Protein AF-A0A1J3DDD1-F1 (afdb_monomer_lite)

Sequence (86 aa):
INLALRKLPKFKAFVGHSLSPESLLKGTIHVNSYSMDLLMDAYNQTKKNRISLTPFMDLTIPSVYDNTLCPPGYHVMNCFMQYTPY

Secondary structure (DSSP, 8-state):
-EEEESS----GGGTT-SS-HHHHTSSEEEES-S-HHHHHHHHHHHHTT---SS--EEEE-GGGT-GGGS-TT-EEEEEEE-S---

Foldseek 3Di:
DKDKFLDDDDDPVPPPDPDDPLVVQQDKDWFQPPDPVSVVQLQVCVVVVHHRPGWIKIKHWCCSVPVVVDPPSMTMMDIDIPSHHD

Structure (mmCIF, N/CA/C/O backbone):
data_AF-A0A1J3DDD1-F1
#
_entry.id   AF-A0A1J3DDD1-F1
#
loop_
_atom_site.group_PDB
_atom_site.id
_atom_site.type_symbol
_atom_site.label_atom_id
_atom_site.label_alt_id
_atom_site.label_comp_id
_atom_site.label_asym_id
_atom_site.label_entity_id
_atom_site.label_seq_id
_atom_site.pdbx_PDB_ins_code
_atom_site.Cartn_x
_atom_site.Cartn_y
_atom_site.Cartn_z
_atom_site.occupancy
_atom_site.B_iso_or_equiv
_atom_site.auth_seq_id
_atom_site.auth_comp_id
_atom_site.auth_asym_id
_atom_site.auth_atom_id
_atom_site.pdbx_PDB_model_num
ATOM 1 N N . ILE A 1 1 ? -6.700 -6.898 -5.962 1.00 90.19 1 ILE A N 1
ATOM 2 C CA . ILE A 1 1 ? -6.793 -7.893 -4.861 1.00 90.19 1 ILE A CA 1
ATOM 3 C C . ILE A 1 1 ? -7.253 -7.167 -3.608 1.00 90.19 1 ILE A C 1
ATOM 5 O O . ILE A 1 1 ? -6.811 -6.048 -3.402 1.00 90.19 1 ILE A O 1
ATOM 9 N N . ASN A 1 2 ? -8.108 -7.778 -2.789 1.00 93.31 2 ASN A N 1
ATOM 10 C CA . ASN A 1 2 ? -8.504 -7.221 -1.493 1.00 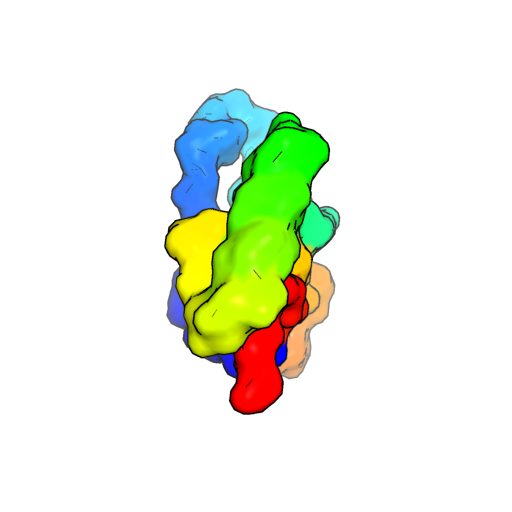93.31 2 ASN A CA 1
ATOM 11 C C . ASN A 1 2 ? -7.964 -8.123 -0.385 1.00 93.31 2 ASN A C 1
ATOM 13 O O . ASN A 1 2 ? -8.063 -9.346 -0.485 1.00 93.31 2 ASN A O 1
ATOM 17 N N . LEU A 1 3 ? -7.378 -7.526 0.647 1.00 95.00 3 LEU A N 1
ATOM 18 C CA . LEU A 1 3 ? -6.749 -8.227 1.758 1.00 95.00 3 LEU A CA 1
ATOM 19 C C . LEU A 1 3 ? -7.470 -7.898 3.063 1.00 95.00 3 LEU A C 1
ATOM 21 O O . LEU A 1 3 ? -7.706 -6.731 3.374 1.00 95.00 3 LEU A O 1
ATOM 25 N N . ALA A 1 4 ? -7.769 -8.931 3.848 1.00 96.31 4 ALA A N 1
ATOM 26 C CA . ALA A 1 4 ? -8.207 -8.777 5.228 1.00 96.31 4 ALA A CA 1
ATOM 27 C C . ALA A 1 4 ? -6.983 -8.632 6.140 1.00 96.31 4 ALA A C 1
ATOM 29 O O . ALA A 1 4 ? -6.077 -9.468 6.132 1.00 96.31 4 ALA A O 1
ATOM 30 N N . LEU A 1 5 ? -6.957 -7.573 6.941 1.00 95.50 5 LEU A N 1
ATOM 31 C CA . LEU A 1 5 ? -5.874 -7.258 7.861 1.00 95.50 5 LEU A CA 1
ATOM 32 C C . LEU A 1 5 ? -6.377 -7.313 9.303 1.00 95.50 5 LEU A C 1
ATOM 34 O O . LEU A 1 5 ? -7.431 -6.779 9.632 1.00 95.50 5 LEU A O 1
ATOM 38 N N . ARG A 1 6 ? -5.577 -7.902 10.194 1.00 94.94 6 ARG A N 1
ATOM 39 C CA . ARG A 1 6 ? -5.819 -7.864 11.649 1.00 94.94 6 ARG A CA 1
ATOM 40 C C . ARG A 1 6 ? -5.251 -6.605 12.312 1.00 94.94 6 ARG A C 1
ATOM 42 O O . ARG A 1 6 ? -5.574 -6.302 13.452 1.00 94.94 6 ARG A O 1
ATOM 49 N N . LYS A 1 7 ? -4.317 -5.922 11.646 1.00 93.50 7 LYS A N 1
ATOM 50 C CA . LYS A 1 7 ? -3.660 -4.699 12.128 1.00 93.50 7 LYS A CA 1
ATOM 51 C C . LYS A 1 7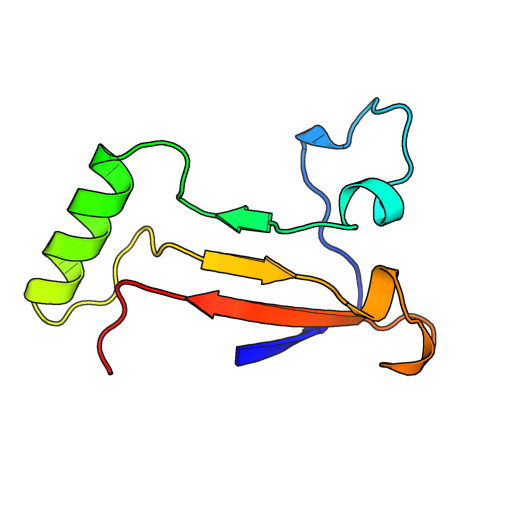 ? -3.289 -3.820 10.941 1.00 93.50 7 LYS A C 1
ATOM 53 O O . LYS A 1 7 ? -2.938 -4.341 9.884 1.00 93.50 7 LYS A O 1
ATOM 58 N N . LEU A 1 8 ? -3.320 -2.508 11.147 1.00 93.69 8 LEU A N 1
ATOM 59 C CA . LEU A 1 8 ? -2.861 -1.534 10.161 1.00 93.69 8 LEU A CA 1
ATOM 60 C C . LEU A 1 8 ? -1.333 -1.577 9.985 1.00 93.69 8 LEU A C 1
ATOM 62 O O . LEU A 1 8 ? -0.610 -1.855 10.954 1.00 93.69 8 LEU A O 1
ATOM 66 N N . PRO A 1 9 ? -0.824 -1.285 8.774 1.00 91.94 9 PRO A N 1
ATOM 67 C CA . PRO A 1 9 ? 0.606 -1.142 8.546 1.00 91.94 9 PRO A CA 1
ATOM 68 C C . PRO A 1 9 ? 1.162 0.047 9.338 1.00 91.94 9 PRO A C 1
ATOM 70 O O . PRO A 1 9 ? 0.506 1.074 9.508 1.00 91.94 9 PRO A O 1
ATOM 73 N N . LYS A 1 10 ? 2.400 -0.089 9.818 1.00 90.00 10 LYS A N 1
ATOM 74 C CA . LYS A 1 10 ? 3.130 0.981 10.505 1.00 90.00 10 LYS A CA 1
ATOM 75 C C . LYS A 1 10 ? 4.387 1.308 9.721 1.00 90.00 10 LYS A C 1
ATOM 77 O O . LYS A 1 10 ? 5.298 0.484 9.644 1.00 90.00 10 LYS A O 1
ATOM 82 N N . PHE A 1 11 ? 4.442 2.507 9.157 1.00 90.06 11 PHE A N 1
ATOM 83 C CA . PHE A 1 11 ? 5.617 2.978 8.434 1.00 90.06 11 PHE A CA 1
ATOM 84 C C . PHE A 1 11 ? 6.557 3.735 9.370 1.00 90.06 11 PHE A C 1
ATOM 86 O O . PHE A 1 11 ? 6.117 4.408 10.300 1.00 90.06 11 PHE A O 1
ATOM 93 N N . LYS A 1 12 ? 7.867 3.663 9.103 1.00 91.19 12 LYS A N 1
ATOM 94 C CA . LYS A 1 12 ? 8.879 4.403 9.879 1.00 91.19 12 LYS A CA 1
ATOM 95 C C . LYS A 1 12 ? 8.611 5.914 9.883 1.00 91.19 12 LYS A C 1
ATOM 97 O O . LYS A 1 12 ? 8.852 6.564 10.889 1.00 91.19 12 LYS A O 1
ATOM 102 N N . ALA A 1 13 ? 8.045 6.439 8.794 1.00 87.19 13 ALA A N 1
ATOM 103 C CA . ALA A 1 13 ? 7.670 7.846 8.650 1.00 87.19 13 ALA A CA 1
ATOM 104 C C . ALA A 1 13 ? 6.556 8.310 9.611 1.00 87.19 13 ALA A C 1
ATOM 106 O O . ALA A 1 13 ? 6.329 9.506 9.741 1.00 87.19 13 ALA A O 1
ATOM 107 N N . PHE A 1 14 ? 5.855 7.393 10.288 1.00 90.12 14 PHE A N 1
ATOM 108 C CA . PHE A 1 14 ? 4.808 7.750 11.252 1.00 90.12 14 PHE A CA 1
ATOM 109 C C . PHE A 1 14 ? 5.373 8.196 12.606 1.00 90.12 14 PHE A C 1
ATOM 111 O O . PHE A 1 14 ? 4.668 8.822 13.396 1.00 90.12 14 PHE A O 1
ATOM 118 N N . VAL A 1 15 ? 6.625 7.845 12.909 1.00 89.50 15 VAL A N 1
ATOM 119 C CA . VAL A 1 15 ? 7.234 8.121 14.214 1.00 89.50 15 VAL A CA 1
ATOM 120 C C . VAL A 1 15 ? 7.415 9.630 14.389 1.00 89.50 15 VAL A C 1
ATOM 122 O O . VAL A 1 15 ? 8.087 10.271 13.590 1.00 89.50 15 VAL A O 1
ATOM 125 N N . GLY A 1 16 ? 6.825 10.188 15.449 1.00 89.00 16 GLY A N 1
ATOM 126 C CA . GLY A 1 16 ? 6.914 11.618 15.765 1.00 89.00 16 GLY A CA 1
ATOM 127 C C . GLY A 1 16 ? 5.975 12.519 14.956 1.00 89.00 16 GLY A C 1
ATOM 128 O O . GLY A 1 16 ? 6.059 13.737 15.086 1.00 89.00 16 GLY A O 1
ATOM 129 N N . HIS A 1 17 ? 5.075 11.955 14.143 1.00 92.12 17 HIS A N 1
ATOM 130 C CA . HIS A 1 17 ? 4.086 12.750 13.420 1.00 92.12 17 HIS A CA 1
ATOM 131 C C . HIS A 1 17 ? 2.987 13.265 14.363 1.00 92.12 17 HIS A C 1
ATOM 133 O O . HIS A 1 17 ? 2.566 12.576 15.289 1.00 92.12 17 HIS A O 1
ATOM 139 N N . SER A 1 18 ? 2.460 14.458 14.085 1.00 93.69 18 SER A N 1
ATOM 140 C CA . SER A 1 18 ? 1.362 15.084 14.839 1.00 93.69 18 SER A CA 1
ATOM 141 C C . SER A 1 18 ? -0.010 14.417 14.662 1.00 93.69 18 SER A C 1
ATOM 143 O O . SER A 1 18 ? -0.946 14.739 15.388 1.00 93.69 18 SER A O 1
ATOM 145 N N . LEU A 1 19 ? -0.151 13.511 13.690 1.00 91.81 19 LEU A N 1
ATOM 146 C CA . LEU A 1 19 ? -1.413 12.863 13.332 1.00 91.81 19 LEU A CA 1
ATOM 147 C C . LEU A 1 19 ? -1.388 11.412 13.807 1.00 91.81 19 LEU A C 1
ATOM 149 O O . LEU A 1 19 ? -0.325 10.795 13.870 1.00 91.81 19 LEU A O 1
ATOM 153 N N . SER A 1 20 ? -2.564 10.849 14.096 1.00 90.25 20 SER A N 1
ATOM 154 C CA . SER A 1 20 ? -2.655 9.429 14.441 1.00 90.25 20 SER A CA 1
ATOM 155 C C . SER A 1 20 ? -2.271 8.544 13.242 1.00 90.25 20 SER A C 1
ATOM 157 O O . SER A 1 20 ? -2.505 8.942 12.095 1.00 90.25 20 SER A O 1
ATOM 159 N N . PRO A 1 21 ? -1.735 7.328 13.464 1.00 88.50 21 PRO A N 1
ATOM 160 C CA . PRO A 1 21 ? -1.430 6.388 12.384 1.00 88.50 21 PRO A CA 1
ATOM 161 C C . PRO A 1 21 ? -2.623 6.108 11.465 1.00 88.50 21 PRO A C 1
ATOM 163 O O . PRO A 1 21 ? -2.459 6.027 10.254 1.00 88.50 21 PRO A O 1
ATOM 166 N N . GLU A 1 22 ? -3.832 6.011 12.017 1.00 90.25 22 GLU A N 1
ATOM 167 C CA . GLU A 1 22 ? -5.069 5.839 11.250 1.00 90.25 22 GLU A CA 1
ATOM 168 C C . GLU A 1 22 ? -5.306 7.036 10.330 1.00 90.25 22 GLU A C 1
ATOM 170 O O . GLU A 1 22 ? -5.615 6.866 9.158 1.00 90.25 22 GLU A O 1
ATOM 175 N N . SER A 1 23 ? -5.109 8.256 10.833 1.00 91.31 23 SER A N 1
ATOM 176 C CA . SER A 1 23 ? -5.268 9.470 10.030 1.00 91.31 23 SER A CA 1
ATOM 177 C C . SER A 1 23 ? -4.236 9.548 8.905 1.00 91.31 23 SER A C 1
ATOM 179 O O . SER A 1 23 ? -4.572 9.976 7.807 1.00 91.31 23 SER A O 1
ATOM 181 N N . LEU A 1 24 ? -3.010 9.072 9.136 1.00 92.12 24 LEU A N 1
ATOM 182 C CA . LEU A 1 24 ? -1.964 8.990 8.107 1.00 92.12 24 LEU A CA 1
ATOM 183 C C . LEU A 1 24 ? -2.247 7.927 7.036 1.00 92.12 24 LEU A C 1
ATOM 185 O O . LEU A 1 24 ? -1.654 7.963 5.962 1.00 92.12 24 LEU A O 1
ATOM 189 N N . LEU A 1 25 ? -3.151 6.988 7.316 1.00 94.25 25 LEU A N 1
ATOM 190 C CA . LEU A 1 25 ? -3.591 5.950 6.384 1.00 94.25 25 LEU A CA 1
ATOM 191 C C . LEU A 1 25 ? -4.888 6.321 5.650 1.00 94.25 25 LEU A C 1
ATOM 193 O O . LEU A 1 25 ? -5.363 5.540 4.825 1.00 94.25 25 LEU A O 1
ATOM 197 N N . LYS A 1 26 ? -5.448 7.512 5.907 1.00 91.31 26 LYS A N 1
ATOM 198 C CA . LYS A 1 26 ? -6.588 8.078 5.172 1.00 91.31 26 LYS A CA 1
ATOM 199 C C . LYS A 1 26 ? -6.151 8.619 3.810 1.00 91.31 26 LYS A C 1
ATOM 201 O O . LYS A 1 26 ? -6.300 9.794 3.504 1.00 91.31 26 LYS A O 1
ATOM 206 N N . GLY A 1 27 ? -5.636 7.755 2.951 1.00 90.88 27 GLY A N 1
ATOM 207 C CA . GLY A 1 27 ? -5.223 8.144 1.610 1.00 90.88 27 GLY A CA 1
ATOM 208 C C . GLY A 1 27 ? -4.776 6.954 0.787 1.00 90.88 27 GLY A C 1
ATOM 209 O O . GLY A 1 27 ? -5.006 5.799 1.158 1.00 90.88 27 GLY A O 1
ATOM 210 N N . THR A 1 28 ? -4.128 7.259 -0.329 1.00 93.25 28 THR A N 1
ATOM 211 C CA . THR A 1 28 ? -3.507 6.254 -1.182 1.00 93.25 28 THR A CA 1
ATOM 212 C C . THR A 1 28 ? -2.067 6.025 -0.753 1.00 93.25 28 THR A C 1
ATOM 214 O O . THR A 1 28 ? -1.309 6.966 -0.517 1.00 93.25 28 THR A O 1
ATOM 217 N N . ILE A 1 29 ? -1.684 4.758 -0.651 1.00 93.94 29 ILE A N 1
ATOM 218 C CA . ILE A 1 29 ? -0.318 4.340 -0.368 1.00 93.94 29 ILE A CA 1
ATOM 219 C C . ILE A 1 29 ? 0.263 3.831 -1.680 1.00 93.94 29 ILE A C 1
ATOM 221 O O . ILE A 1 29 ? -0.147 2.785 -2.182 1.00 93.94 29 ILE A O 1
ATOM 225 N N . HIS A 1 30 ? 1.234 4.561 -2.218 1.00 94.12 30 HIS A N 1
ATOM 226 C CA . HIS A 1 30 ? 1.980 4.123 -3.388 1.00 94.12 30 HIS A CA 1
ATOM 227 C C . HIS A 1 30 ? 3.278 3.442 -2.954 1.00 94.12 30 HIS A C 1
ATOM 229 O O . HI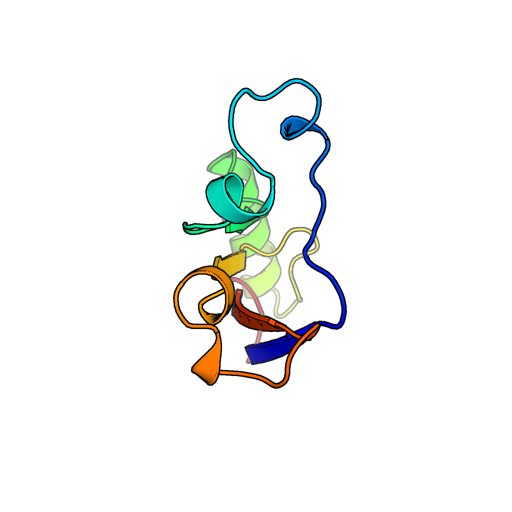S A 1 30 ? 4.064 3.993 -2.179 1.00 94.12 30 HIS A O 1
ATOM 235 N N . VAL A 1 31 ? 3.506 2.229 -3.451 1.00 93.38 31 VAL A N 1
ATOM 236 C CA . VAL A 1 31 ? 4.724 1.453 -3.196 1.00 93.38 31 VAL A CA 1
ATOM 237 C C . VAL A 1 31 ? 5.510 1.334 -4.496 1.00 93.38 31 VAL A C 1
ATOM 239 O O . VAL A 1 31 ? 4.930 1.104 -5.556 1.00 93.38 31 VAL A O 1
ATOM 242 N N . ASN A 1 32 ? 6.838 1.472 -4.405 1.00 93.88 32 ASN A N 1
ATOM 243 C CA . ASN A 1 32 ? 7.760 1.421 -5.547 1.00 93.88 32 ASN A CA 1
ATOM 244 C C . ASN A 1 32 ? 7.440 2.461 -6.639 1.00 93.88 32 ASN A C 1
ATOM 246 O O . ASN A 1 32 ? 7.561 2.183 -7.827 1.00 93.88 32 ASN A O 1
ATOM 250 N N . SER A 1 33 ? 7.035 3.668 -6.235 1.00 92.44 33 SER A N 1
ATOM 251 C CA . SER A 1 33 ? 6.641 4.761 -7.138 1.00 92.44 33 SER A CA 1
ATOM 252 C C . SER A 1 33 ? 7.508 6.020 -7.008 1.00 92.44 33 SER A C 1
ATOM 254 O O . SER A 1 33 ? 7.113 7.090 -7.458 1.00 92.44 33 SER A O 1
ATOM 256 N N . TYR A 1 34 ? 8.662 5.930 -6.341 1.00 92.44 34 TYR A N 1
ATOM 257 C CA . TYR A 1 34 ? 9.479 7.098 -5.985 1.00 92.44 34 TYR A CA 1
ATOM 258 C C . TYR A 1 34 ? 10.436 7.560 -7.097 1.00 92.44 34 TYR A C 1
ATOM 260 O O . TYR A 1 34 ? 11.097 8.582 -6.939 1.00 92.44 34 TYR A O 1
ATOM 268 N N . SER A 1 35 ? 10.543 6.817 -8.203 1.00 95.19 35 SER A N 1
ATOM 269 C CA . SER A 1 35 ? 11.351 7.192 -9.368 1.00 95.19 35 SER A CA 1
ATOM 270 C C . SER A 1 35 ? 10.753 6.627 -10.654 1.00 95.19 35 SER A C 1
ATOM 272 O O . SER A 1 35 ? 10.270 5.493 -10.675 1.00 95.19 35 SER A O 1
ATOM 274 N N . MET A 1 36 ? 10.838 7.403 -11.736 1.00 94.25 36 MET A N 1
ATOM 275 C CA . MET A 1 36 ? 10.460 6.952 -13.076 1.00 94.25 36 MET A CA 1
ATOM 276 C C . MET A 1 36 ? 11.340 5.803 -13.571 1.00 94.25 36 MET A C 1
ATOM 278 O O . MET A 1 36 ? 10.822 4.886 -14.203 1.00 94.25 36 MET A O 1
ATOM 282 N N . ASP A 1 37 ? 12.633 5.807 -13.238 1.00 95.75 37 ASP A N 1
ATOM 283 C CA . ASP A 1 37 ? 13.559 4.744 -13.647 1.00 95.75 37 ASP A CA 1
ATOM 284 C C . ASP A 1 37 ? 13.138 3.395 -13.053 1.00 95.75 37 ASP A C 1
ATOM 286 O O . ASP A 1 37 ? 13.088 2.387 -13.752 1.00 95.75 37 ASP A O 1
ATOM 290 N N . LEU A 1 38 ? 12.707 3.394 -11.786 1.00 94.38 38 LEU A N 1
ATOM 291 C CA . LEU A 1 38 ? 12.209 2.196 -11.109 1.00 94.38 38 LEU A CA 1
ATOM 292 C C . LEU A 1 38 ? 10.942 1.640 -11.778 1.00 94.38 38 LEU A C 1
ATOM 294 O O . LEU A 1 38 ? 10.797 0.427 -11.939 1.00 94.38 38 LEU A O 1
ATOM 298 N N . LEU A 1 39 ? 10.022 2.523 -12.176 1.00 94.12 39 LEU A N 1
ATOM 299 C CA . LEU A 1 39 ? 8.796 2.133 -12.875 1.00 94.12 39 LEU A CA 1
ATOM 300 C C . LEU A 1 39 ? 9.104 1.571 -14.268 1.00 94.12 39 LEU A C 1
ATOM 302 O O . LEU A 1 39 ? 8.515 0.566 -14.671 1.00 94.12 39 LEU A O 1
ATOM 306 N N . MET A 1 40 ? 10.055 2.175 -14.984 1.00 94.00 40 MET A N 1
ATOM 307 C CA . MET A 1 40 ? 10.515 1.684 -16.285 1.00 94.00 40 MET A CA 1
ATOM 308 C C . MET A 1 40 ? 11.205 0.323 -16.173 1.00 94.00 40 MET A C 1
ATOM 310 O O . MET A 1 40 ? 10.949 -0.565 -16.992 1.00 94.00 40 MET A O 1
ATOM 314 N N . ASP A 1 41 ? 12.021 0.116 -15.143 1.00 93.62 41 ASP A N 1
ATOM 315 C CA . ASP A 1 41 ? 12.655 -1.174 -14.873 1.00 93.62 41 ASP A CA 1
ATOM 316 C C . ASP A 1 41 ? 11.629 -2.255 -14.533 1.00 93.62 41 ASP A C 1
ATOM 318 O O . ASP A 1 41 ? 11.733 -3.386 -15.025 1.00 93.62 41 ASP A O 1
ATOM 322 N N . ALA A 1 42 ? 10.607 -1.922 -13.739 1.00 92.94 42 ALA A N 1
ATOM 323 C CA . ALA A 1 42 ? 9.502 -2.829 -13.454 1.00 92.94 42 ALA A CA 1
ATOM 324 C C . ALA A 1 42 ? 8.760 -3.224 -14.741 1.00 92.94 42 ALA A C 1
ATOM 326 O O . ALA A 1 42 ? 8.572 -4.412 -15.010 1.00 92.94 42 ALA A O 1
ATOM 327 N N . TYR A 1 43 ? 8.425 -2.243 -15.579 1.00 91.94 43 TYR A N 1
ATOM 328 C CA . TYR A 1 43 ? 7.781 -2.454 -16.875 1.00 91.94 43 TYR A CA 1
ATOM 329 C C . TYR A 1 43 ? 8.613 -3.333 -17.825 1.00 91.94 43 TYR A C 1
ATOM 331 O O . TYR A 1 43 ? 8.095 -4.270 -18.442 1.00 91.94 43 TYR A O 1
ATOM 339 N N . ASN A 1 44 ? 9.920 -3.079 -17.923 1.00 93.12 44 ASN A N 1
ATOM 340 C CA . ASN A 1 44 ? 10.829 -3.848 -18.773 1.00 93.12 44 ASN A CA 1
ATOM 341 C C . ASN A 1 44 ? 10.982 -5.308 -18.316 1.00 93.12 44 ASN A C 1
ATOM 343 O O . ASN A 1 44 ? 11.175 -6.195 -19.154 1.00 93.12 44 ASN A O 1
ATOM 347 N N . GLN A 1 45 ? 10.878 -5.586 -17.013 1.00 91.56 45 GLN A N 1
ATOM 348 C CA . GLN A 1 45 ? 10.841 -6.957 -16.494 1.00 91.56 45 GLN A CA 1
ATOM 349 C C . GLN A 1 45 ? 9.559 -7.682 -16.920 1.00 91.56 45 GLN A C 1
ATOM 351 O O . GLN A 1 45 ? 9.635 -8.817 -17.399 1.00 91.56 45 GLN A O 1
ATOM 356 N N . THR A 1 46 ? 8.403 -7.016 -16.848 1.00 90.88 46 THR A N 1
ATOM 357 C CA . THR A 1 46 ? 7.117 -7.594 -17.275 1.00 90.88 46 THR A CA 1
ATOM 358 C C . THR A 1 46 ? 7.093 -7.928 -18.757 1.00 90.88 46 THR A C 1
ATOM 360 O O . THR A 1 46 ? 6.581 -8.981 -19.130 1.00 90.88 46 THR A O 1
ATOM 363 N N . LYS A 1 47 ? 7.720 -7.104 -19.610 1.00 91.00 47 LYS A N 1
ATOM 364 C CA . LYS A 1 47 ? 7.882 -7.410 -21.047 1.00 91.00 47 LYS A CA 1
ATOM 365 C C . LYS A 1 47 ? 8.572 -8.746 -21.309 1.00 91.00 47 LYS A C 1
ATOM 367 O O . LYS A 1 47 ? 8.335 -9.365 -22.339 1.00 91.00 47 LYS A O 1
ATOM 372 N N . LYS A 1 48 ? 9.429 -9.192 -20.389 1.00 91.12 48 LYS A N 1
ATOM 373 C CA . LYS A 1 48 ? 10.125 -10.486 -20.455 1.00 91.12 48 LYS A CA 1
ATOM 374 C C . LYS A 1 48 ? 9.301 -11.623 -19.834 1.00 91.12 48 LYS A C 1
ATOM 376 O O . LYS A 1 48 ? 9.865 -12.665 -19.510 1.00 91.12 48 LYS A O 1
ATOM 381 N N . ASN A 1 49 ? 7.996 -11.414 -19.646 1.00 87.38 49 ASN A N 1
ATOM 382 C CA . ASN A 1 49 ? 7.054 -12.323 -18.996 1.00 87.38 49 ASN A CA 1
ATOM 383 C C . ASN A 1 49 ? 7.472 -12.720 -17.568 1.00 87.38 49 ASN A C 1
ATOM 385 O O . ASN A 1 49 ? 7.294 -13.860 -17.142 1.00 87.38 49 ASN A O 1
ATOM 389 N N . ARG A 1 50 ? 8.087 -11.784 -16.833 1.00 87.69 50 ARG A N 1
ATOM 390 C CA . ARG A 1 50 ? 8.505 -11.971 -15.437 1.00 87.69 50 ARG A CA 1
ATOM 391 C C . ARG A 1 50 ? 7.728 -11.039 -14.523 1.00 87.69 50 ARG A C 1
ATOM 393 O O . ARG A 1 50 ? 7.411 -9.913 -14.895 1.00 87.69 50 ARG A O 1
ATOM 400 N N . ILE A 1 51 ? 7.471 -11.493 -13.303 1.00 85.56 51 ILE A N 1
ATOM 401 C CA . ILE A 1 51 ? 7.009 -10.612 -12.229 1.00 85.56 51 ILE A CA 1
ATOM 402 C C . ILE A 1 51 ? 8.159 -9.657 -11.887 1.00 85.56 51 ILE A C 1
ATOM 404 O O . ILE A 1 51 ? 9.290 -10.106 -11.692 1.00 85.56 51 ILE A O 1
ATOM 408 N N . SER A 1 52 ? 7.880 -8.352 -11.844 1.00 88.94 52 SER A N 1
ATOM 409 C CA . SER A 1 52 ? 8.863 -7.352 -11.417 1.00 88.94 52 SER A CA 1
ATOM 410 C C . SER A 1 52 ? 9.312 -7.609 -9.975 1.00 88.94 52 SER A C 1
ATOM 412 O O . SER A 1 52 ? 8.481 -7.884 -9.109 1.00 88.94 52 SER A O 1
ATOM 414 N N . LEU A 1 53 ? 10.612 -7.463 -9.697 1.00 89.81 53 LEU A N 1
ATOM 415 C CA . LEU A 1 53 ? 11.146 -7.484 -8.325 1.00 89.81 53 LEU A CA 1
ATOM 416 C C . LEU A 1 53 ? 10.697 -6.271 -7.493 1.00 89.81 53 LEU A C 1
ATOM 418 O O . LEU A 1 53 ? 10.683 -6.324 -6.265 1.00 89.81 53 LEU A O 1
ATOM 422 N N . THR A 1 54 ? 10.315 -5.185 -8.162 1.00 91.88 54 THR A N 1
ATOM 423 C CA . THR A 1 54 ? 9.858 -3.926 -7.561 1.00 91.88 54 THR A CA 1
ATOM 424 C C . THR A 1 54 ? 8.536 -3.513 -8.205 1.00 91.88 54 THR A C 1
ATOM 426 O O . THR A 1 54 ? 8.478 -2.540 -8.960 1.00 91.88 54 THR A O 1
ATOM 429 N N . PRO A 1 55 ? 7.460 -4.285 -7.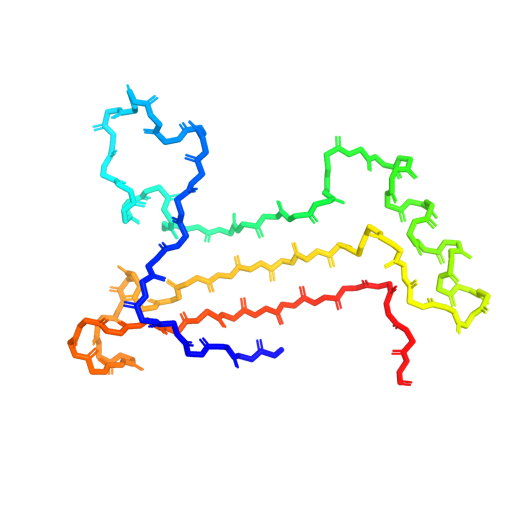993 1.00 90.50 55 PRO A N 1
ATOM 430 C CA . PRO A 1 55 ? 6.187 -4.021 -8.640 1.00 90.50 55 PRO A CA 1
ATOM 431 C C . PRO A 1 55 ? 5.571 -2.742 -8.079 1.00 90.50 55 PRO A C 1
ATOM 433 O O . PRO A 1 55 ? 5.591 -2.517 -6.865 1.00 90.50 55 PRO A O 1
ATOM 436 N N . PHE A 1 56 ? 5.010 -1.922 -8.963 1.00 93.25 56 PHE A N 1
ATOM 437 C CA . PHE A 1 56 ? 4.215 -0.777 -8.543 1.00 93.25 56 PHE A CA 1
ATOM 438 C C . PHE A 1 56 ? 2.930 -1.275 -7.883 1.00 93.25 56 PHE A C 1
ATOM 440 O O . PHE A 1 56 ? 2.242 -2.143 -8.433 1.00 93.25 56 PHE A O 1
ATOM 447 N N . MET A 1 57 ? 2.606 -0.713 -6.719 1.00 94.38 57 MET A N 1
ATOM 448 C CA . MET A 1 57 ? 1.346 -0.985 -6.038 1.00 94.38 57 MET A CA 1
ATOM 449 C C . MET A 1 57 ? 0.680 0.308 -5.591 1.00 94.38 57 MET A C 1
ATOM 451 O O . MET A 1 57 ? 1.323 1.189 -5.021 1.00 94.38 57 MET A O 1
ATOM 455 N N . ASP A 1 58 ? -0.624 0.363 -5.812 1.00 95.31 58 ASP A N 1
ATOM 456 C CA . ASP A 1 58 ? -1.534 1.392 -5.340 1.00 95.31 58 ASP A CA 1
ATOM 457 C C . ASP A 1 58 ? -2.481 0.747 -4.325 1.00 95.31 58 ASP A C 1
ATOM 459 O O . ASP A 1 58 ? -3.185 -0.222 -4.637 1.00 95.31 58 ASP A O 1
ATOM 463 N N . LEU A 1 59 ? -2.410 1.204 -3.075 1.00 96.25 59 LEU A N 1
ATOM 464 C CA . LEU A 1 59 ? -3.136 0.607 -1.964 1.00 96.25 59 LEU A CA 1
ATOM 465 C C . LEU A 1 59 ? -4.039 1.634 -1.287 1.00 96.25 59 LEU A C 1
ATOM 467 O O . LEU A 1 59 ? -3.652 2.782 -1.079 1.00 96.25 59 LEU A O 1
ATOM 471 N N . THR A 1 60 ? -5.206 1.189 -0.835 1.00 96.75 60 THR A N 1
ATOM 472 C CA . THR A 1 60 ? -6.097 1.976 0.029 1.00 96.75 60 THR A CA 1
ATOM 473 C C . THR A 1 60 ? -6.629 1.107 1.160 1.00 96.75 60 THR A C 1
ATOM 475 O O . THR A 1 60 ? -6.778 -0.104 1.001 1.00 96.75 60 THR A O 1
ATOM 478 N N . ILE A 1 61 ? -6.920 1.705 2.317 1.00 97.06 61 ILE A N 1
ATOM 479 C CA . ILE A 1 61 ? -7.513 1.001 3.464 1.00 97.06 61 ILE A CA 1
ATOM 480 C C . ILE A 1 61 ? -8.872 1.641 3.781 1.00 97.06 61 ILE A C 1
ATOM 482 O O . ILE A 1 61 ? -8.974 2.443 4.712 1.00 97.06 61 ILE A O 1
ATOM 486 N N . PRO A 1 62 ? -9.933 1.343 3.006 1.00 95.62 62 PRO A N 1
ATOM 487 C CA . PRO A 1 62 ? -11.224 2.021 3.143 1.00 95.62 62 PRO A CA 1
ATOM 488 C C . PRO A 1 62 ? -11.851 1.864 4.535 1.00 95.62 62 PRO A C 1
ATOM 490 O O . PRO A 1 62 ? -12.519 2.779 5.010 1.00 95.62 62 PRO A O 1
ATOM 493 N N . SER A 1 63 ? -11.554 0.774 5.250 1.00 95.38 63 SER A N 1
ATOM 494 C CA . SER A 1 63 ? -12.042 0.550 6.618 1.00 95.38 63 SER A CA 1
ATOM 495 C C . SER A 1 63 ? -11.517 1.546 7.664 1.00 95.38 63 SER A C 1
ATOM 497 O O . SER A 1 63 ? -11.962 1.536 8.807 1.00 95.38 63 SER A O 1
ATOM 499 N N . VAL A 1 64 ? -10.529 2.377 7.312 1.00 94.25 64 VAL A N 1
ATOM 500 C CA . VAL A 1 64 ? -10.068 3.498 8.152 1.00 94.25 64 VAL A CA 1
ATOM 501 C C . VAL A 1 64 ? -11.063 4.670 8.114 1.00 94.25 64 VAL A C 1
ATOM 503 O O . VAL A 1 64 ? -11.134 5.456 9.060 1.00 94.25 64 VAL A O 1
ATOM 506 N N . TYR A 1 65 ? -11.829 4.793 7.028 1.00 92.25 65 TYR A N 1
ATOM 507 C CA . TYR A 1 65 ? -12.892 5.786 6.873 1.00 92.25 65 TYR A CA 1
ATOM 508 C C . TYR A 1 65 ? -14.246 5.250 7.312 1.00 92.25 65 TYR A C 1
ATOM 510 O O . TYR A 1 65 ? -15.001 5.962 7.967 1.00 92.25 65 TYR A O 1
ATOM 518 N N . ASP A 1 66 ? -14.529 4.003 6.949 1.00 93.50 66 ASP A N 1
ATOM 519 C CA . ASP A 1 66 ? -15.809 3.356 7.188 1.00 93.50 66 ASP A CA 1
ATOM 520 C C . ASP A 1 66 ? -15.596 2.035 7.930 1.00 93.50 66 ASP A C 1
ATOM 522 O O . ASP A 1 66 ? -15.229 1.008 7.357 1.00 93.50 66 ASP A O 1
ATOM 526 N N . ASN A 1 67 ? -15.832 2.069 9.238 1.00 91.75 67 ASN A N 1
ATOM 527 C CA . ASN A 1 67 ? -15.678 0.907 10.105 1.00 91.75 67 ASN A CA 1
ATOM 528 C C . ASN A 1 67 ? -16.787 -0.146 9.923 1.00 91.75 67 ASN A C 1
ATOM 530 O O . ASN A 1 67 ? -16.692 -1.205 10.538 1.00 91.75 67 ASN A O 1
ATOM 534 N N . THR A 1 68 ? -17.806 0.099 9.090 1.00 95.06 68 THR A N 1
ATOM 535 C CA . THR A 1 68 ? -18.850 -0.893 8.777 1.00 95.06 68 THR A CA 1
ATOM 536 C C . THR A 1 68 ? -18.384 -1.934 7.755 1.00 95.06 68 THR A C 1
ATOM 538 O O . THR A 1 68 ? -18.981 -3.005 7.643 1.00 95.06 68 THR A O 1
ATOM 541 N N . LEU A 1 69 ? -17.272 -1.670 7.057 1.00 94.50 69 LEU A N 1
ATOM 542 C CA . LEU A 1 69 ? -16.705 -2.554 6.033 1.00 94.50 69 LEU A CA 1
ATOM 543 C C . LEU A 1 69 ? -16.060 -3.831 6.595 1.00 94.50 69 LEU A C 1
ATOM 545 O O . LEU A 1 69 ? -15.717 -4.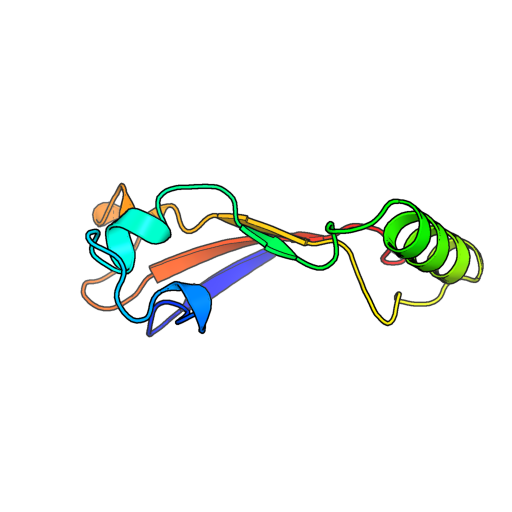736 5.832 1.00 94.50 69 LEU A O 1
ATOM 549 N N . CYS A 1 70 ? -15.852 -3.915 7.909 1.00 94.69 70 CYS A N 1
ATOM 550 C CA . CYS A 1 70 ? -15.259 -5.080 8.559 1.00 94.69 70 CYS A CA 1
ATOM 551 C C . CYS A 1 70 ? -15.617 -5.160 10.051 1.00 94.69 70 CYS A C 1
ATOM 553 O O . CYS A 1 70 ? -15.968 -4.150 10.656 1.00 94.69 70 CYS A O 1
ATO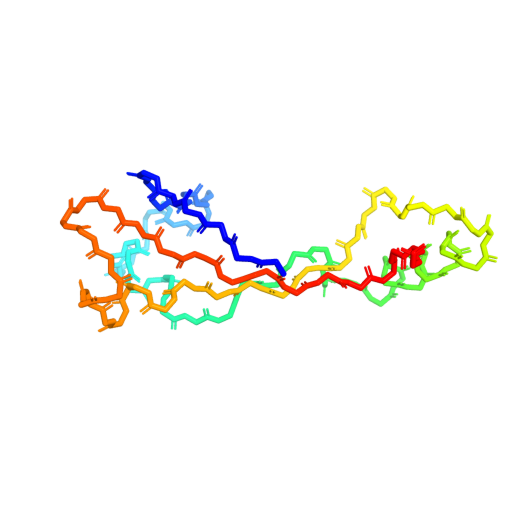M 555 N N . PRO A 1 71 ? -15.481 -6.338 10.688 1.00 95.44 71 PRO A N 1
ATOM 556 C CA . PRO A 1 71 ? -15.671 -6.465 12.130 1.00 95.44 71 PRO A CA 1
ATOM 557 C C . PRO A 1 71 ? -14.699 -5.584 12.940 1.00 95.44 71 PRO A C 1
ATOM 559 O O . PRO A 1 71 ? -13.589 -5.305 12.473 1.00 95.44 71 PRO A O 1
ATOM 562 N N . PRO A 1 72 ? -15.052 -5.203 14.184 1.00 93.19 72 PRO A N 1
ATOM 563 C CA . PRO A 1 72 ? -14.169 -4.429 15.053 1.00 93.19 72 PRO A CA 1
ATOM 564 C C . PRO A 1 72 ? -12.788 -5.078 15.218 1.00 93.19 72 PRO A C 1
ATOM 566 O O . PRO A 1 72 ? -12.675 -6.275 15.485 1.00 93.19 72 PRO A O 1
ATOM 569 N N . GLY A 1 73 ? -11.729 -4.279 15.070 1.00 92.00 73 GLY A N 1
ATOM 570 C CA . GLY A 1 73 ? -10.339 -4.742 15.169 1.00 92.00 73 GLY A CA 1
ATOM 571 C C . GLY A 1 73 ? -9.772 -5.385 13.897 1.00 92.00 73 GLY A C 1
ATOM 572 O O . GLY A 1 73 ? -8.621 -5.819 13.910 1.00 92.00 73 GLY A O 1
ATOM 573 N N . TYR A 1 74 ? -10.542 -5.429 12.809 1.00 95.81 74 TYR A N 1
ATOM 574 C CA . TYR A 1 74 ? -10.078 -5.825 11.481 1.00 95.81 74 TYR A CA 1
ATOM 575 C C . TYR A 1 74 ? -10.103 -4.637 10.523 1.00 95.81 74 TYR A C 1
ATOM 577 O O . TYR A 1 74 ? -10.682 -3.594 10.819 1.00 95.81 74 TYR A O 1
ATOM 585 N N . HIS A 1 75 ? -9.446 -4.803 9.379 1.00 96.44 75 HIS A N 1
ATOM 586 C CA . HIS A 1 75 ? -9.395 -3.817 8.310 1.00 96.44 75 HIS A CA 1
ATOM 587 C C . HIS A 1 75 ? -9.425 -4.507 6.947 1.00 96.44 75 HIS A C 1
ATOM 589 O O . HIS A 1 75 ? -8.968 -5.644 6.807 1.00 96.44 75 HIS A O 1
ATOM 595 N N . VAL A 1 76 ? -9.915 -3.803 5.933 1.00 96.25 76 VAL A N 1
ATOM 596 C CA . VAL A 1 76 ? -9.840 -4.228 4.532 1.00 96.25 76 VAL A CA 1
ATOM 597 C C . VAL A 1 76 ? -8.878 -3.301 3.810 1.00 96.25 76 VAL A C 1
ATOM 599 O O . VAL A 1 76 ? -8.996 -2.082 3.920 1.00 96.25 76 VAL A O 1
ATOM 602 N N . MET A 1 77 ? -7.931 -3.883 3.080 1.00 96.75 77 MET A N 1
ATOM 603 C CA . MET A 1 77 ? -7.000 -3.165 2.219 1.00 96.75 77 MET A CA 1
ATOM 604 C C . MET A 1 77 ? -7.221 -3.573 0.769 1.00 96.75 77 MET A C 1
ATOM 606 O O . MET A 1 77 ? -7.135 -4.753 0.431 1.00 96.75 77 MET A O 1
ATOM 610 N N . ASN A 1 78 ? -7.463 -2.595 -0.090 1.00 95.94 78 ASN A N 1
ATOM 611 C CA . ASN A 1 78 ? -7.527 -2.797 -1.527 1.00 95.94 78 ASN A CA 1
ATOM 612 C C . ASN A 1 78 ? -6.124 -2.613 -2.096 1.00 95.94 78 ASN A C 1
ATOM 614 O O . ASN A 1 78 ? -5.431 -1.657 -1.755 1.00 95.94 78 ASN A O 1
ATOM 618 N N . CYS A 1 79 ? -5.711 -3.540 -2.950 1.00 94.94 79 CYS A N 1
ATOM 619 C CA . CYS A 1 79 ? -4.401 -3.558 -3.579 1.00 94.94 79 CYS A CA 1
ATOM 620 C C . CYS A 1 79 ? -4.568 -3.657 -5.090 1.00 94.94 79 CYS A C 1
ATOM 622 O O . CYS A 1 79 ? -5.051 -4.672 -5.613 1.00 94.94 79 CYS A O 1
ATOM 624 N N . PHE A 1 80 ? -4.130 -2.621 -5.788 1.00 93.81 80 PHE A N 1
ATOM 625 C CA . PHE A 1 80 ? -3.953 -2.621 -7.226 1.00 93.81 80 PHE A CA 1
ATOM 626 C C . PHE A 1 80 ? -2.460 -2.713 -7.537 1.00 93.81 80 PHE A C 1
ATOM 628 O O . PHE A 1 80 ? -1.649 -2.016 -6.936 1.00 93.81 80 PHE A O 1
ATOM 635 N N . MET A 1 81 ? -2.085 -3.616 -8.435 1.00 91.69 81 MET A N 1
ATOM 636 C CA . MET A 1 81 ? -0.692 -3.921 -8.752 1.00 91.69 81 MET A CA 1
ATOM 637 C C . MET A 1 81 ? -0.515 -3.858 -10.264 1.00 91.69 81 MET A C 1
ATOM 639 O O . MET A 1 81 ? -1.359 -4.363 -11.003 1.00 91.69 81 MET A O 1
ATOM 643 N N . GLN A 1 82 ? 0.563 -3.224 -10.716 1.00 89.25 82 GLN A N 1
ATOM 644 C CA . GLN A 1 82 ? 0.928 -3.147 -12.131 1.00 89.25 82 GLN A CA 1
ATOM 645 C C . GLN A 1 82 ? 2.266 -3.841 -12.376 1.00 89.25 82 GLN A C 1
ATOM 647 O O . GLN A 1 82 ? 3.002 -4.165 -11.442 1.00 89.25 82 GLN A O 1
ATOM 652 N N . TYR A 1 83 ? 2.596 -4.041 -13.655 1.00 85.56 83 TYR A N 1
ATOM 653 C CA . TYR A 1 83 ? 3.851 -4.669 -14.079 1.00 85.56 83 TYR A CA 1
ATOM 654 C C . TYR A 1 83 ? 3.989 -6.122 -13.588 1.00 85.56 83 TYR A C 1
ATOM 656 O O . TYR A 1 83 ? 5.079 -6.631 -13.305 1.00 85.56 83 TYR A O 1
ATOM 664 N N . THR A 1 84 ? 2.851 -6.813 -13.543 1.00 77.62 84 THR A N 1
ATOM 665 C CA . THR A 1 84 ? 2.736 -8.259 -13.355 1.00 77.62 84 THR A CA 1
ATOM 666 C C . THR A 1 84 ? 2.188 -8.897 -14.631 1.00 77.62 84 THR A C 1
ATOM 668 O O . THR A 1 84 ? 1.276 -8.326 -15.234 1.00 77.62 84 THR A O 1
ATOM 671 N N . PRO A 1 85 ? 2.714 -10.055 -15.064 1.00 72.75 85 PRO A N 1
ATOM 672 C CA . PRO A 1 85 ? 2.072 -10.858 -16.101 1.00 72.75 85 PRO A CA 1
ATOM 673 C C . PRO A 1 85 ? 0.653 -11.268 -15.672 1.00 72.75 85 PRO A C 1
ATOM 675 O O . PRO A 1 85 ? 0.371 -11.306 -14.471 1.00 72.75 85 PRO A O 1
ATOM 678 N N . TYR A 1 86 ? -0.214 -11.535 -16.651 1.00 61.78 86 TYR A N 1
ATOM 679 C CA . TYR A 1 86 ? -1.583 -12.020 -16.433 1.00 61.78 86 TYR A CA 1
ATOM 680 C C . TYR A 1 86 ? -1.609 -13.487 -15.997 1.00 61.78 86 TYR A C 1
ATOM 682 O O . TYR A 1 86 ? -0.744 -14.253 -16.485 1.00 61.78 86 TYR A O 1
#

pLDDT: mean 91.93, std 4.94, range [61.78, 97.06]

Organism: Noccaea caerulescens (NCBI:txid107243)

Radius of gyration: 15.19 Å; chains: 1; bounding box: 32×27×37 Å